Protein AF-A0A941IKS6-F1 (afdb_monomer)

Sequence (125 aa):
MSRHSLAEVWERFGPRLPEMAFEPGLVAAVDQHAAAVRDTLGGPDAYHVTLADYALGFLDALREADWREHAGYDFATLRLTAVSWLIREHRLPLGPAPTGSTGSTGPTGQAGQGGPGPLGPAPAF

Organism: NCBI:txid2828514

Nearest PDB structures (foldseek):
  8t3m-assembly1_C  TM=2.722E-01  e=6.693E+00  Rattus norvegicus

Secondary structure (DSSP, 8-state):
-HHHHHHHHHHHHGGGGGGGGT-HHHHHHHHHHHHHHHHHHT-GGGHHHHHHHHHHHHHHHHHHTT----SS--HHHHHHHHHHHHHHHTT--SS-------------------------PPPP-

Mean predicted aligned error: 12.93 Å

InterPro domains:
  IPR045647 Protein of unknown function DUF6401 [PF19939] (24-91)

Solvent-accessible surface area (backbone atoms only — not comparable to full-atom values): 7857 Å² total; per-residue (Å²): 122,42,61,58,37,49,36,54,40,32,72,73,29,39,80,54,58,70,54,43,80,79,32,68,69,53,41,54,52,26,50,53,38,37,48,56,48,50,66,72,58,74,50,78,94,53,42,71,62,49,50,15,48,48,46,39,56,52,52,49,53,37,56,76,65,70,62,72,94,61,101,59,85,47,75,64,53,35,43,42,34,14,50,25,49,50,38,60,75,69,64,54,79,66,62,82,76,83,79,78,76,86,74,88,74,80,91,78,85,90,88,84,90,88,79,94,79,84,89,82,85,87,86,88,133

pLDDT: mean 80.51, std 16.8, range [45.59, 97.44]

Radius of gyration: 25.6 Å; Cα contacts (8 Å, |Δi|>4): 74; chains: 1; bounding box: 72×61×36 Å

Structure (mmCIF, N/CA/C/O backbone):
data_AF-A0A941IKS6-F1
#
_entry.id   AF-A0A941IKS6-F1
#
loop_
_atom_site.group_PDB
_atom_site.id
_atom_site.type_symbol
_atom_site.label_atom_id
_atom_site.label_alt_id
_atom_site.label_comp_id
_atom_site.label_asym_id
_atom_site.label_entity_id
_atom_site.label_seq_id
_atom_site.pdbx_PDB_ins_code
_atom_site.Cartn_x
_atom_site.Cartn_y
_atom_site.Cartn_z
_atom_site.occupancy
_atom_site.B_iso_or_equiv
_atom_site.auth_seq_id
_atom_site.auth_comp_id
_atom_site.auth_asym_id
_atom_site.auth_atom_id
_atom_site.pdbx_PDB_model_num
ATOM 1 N N . MET A 1 1 ? -4.522 16.598 5.359 1.00 57.78 1 MET A N 1
ATOM 2 C CA . MET A 1 1 ? -3.197 16.125 4.896 1.00 57.78 1 MET A CA 1
ATOM 3 C C . MET A 1 1 ? -3.269 14.787 4.151 1.00 57.78 1 MET A C 1
ATOM 5 O O . MET A 1 1 ? -2.381 14.519 3.360 1.00 57.78 1 MET A O 1
ATOM 9 N N . SER A 1 2 ? -4.356 14.018 4.265 1.00 62.03 2 SER A N 1
ATOM 10 C CA . SER A 1 2 ? -4.502 12.667 3.694 1.00 62.03 2 SER A CA 1
ATOM 11 C C . SER A 1 2 ? -4.466 12.561 2.154 1.00 62.03 2 SER A C 1
ATOM 13 O O . SER A 1 2 ? -4.185 11.509 1.611 1.00 62.03 2 SER A O 1
ATOM 15 N N . ARG A 1 3 ? -4.706 13.630 1.386 1.00 64.88 3 ARG A N 1
ATOM 16 C CA . ARG A 1 3 ? -4.741 13.533 -0.093 1.00 64.88 3 ARG A CA 1
ATOM 17 C C . ARG A 1 3 ? -3.362 13.460 -0.760 1.00 64.88 3 ARG A C 1
ATOM 19 O O . ARG A 1 3 ? -3.258 12.945 -1.865 1.00 64.88 3 ARG A O 1
ATOM 26 N N . HIS A 1 4 ? -2.319 13.958 -0.094 1.00 76.81 4 HIS A N 1
ATOM 27 C CA . 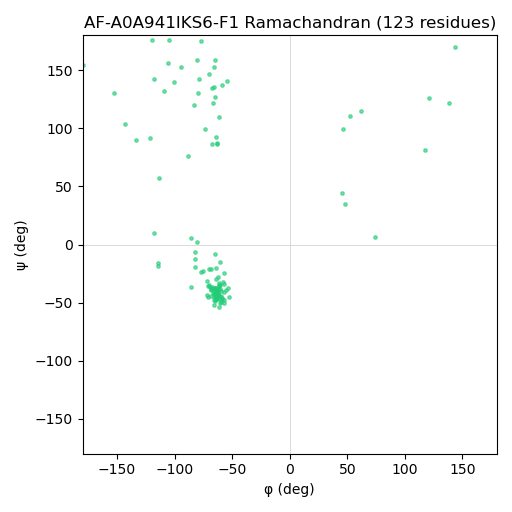HIS A 1 4 ? -0.955 13.941 -0.630 1.00 76.81 4 HIS A CA 1
ATOM 28 C C . HIS A 1 4 ? -0.359 12.525 -0.622 1.00 76.81 4 HIS A C 1
ATOM 30 O O . HIS A 1 4 ? 0.402 12.180 -1.520 1.00 76.81 4 HIS A O 1
ATOM 36 N N . SER A 1 5 ? -0.746 11.685 0.345 1.00 82.06 5 SER A N 1
ATOM 37 C CA . SER A 1 5 ? -0.259 10.304 0.433 1.00 82.06 5 SER A CA 1
ATOM 38 C C . SER A 1 5 ? -0.757 9.452 -0.736 1.00 82.06 5 SER A C 1
ATOM 40 O O . SER A 1 5 ? 0.028 8.717 -1.321 1.00 82.06 5 SER A O 1
ATOM 42 N N . LEU A 1 6 ? -2.024 9.577 -1.150 1.00 86.81 6 LEU A N 1
ATOM 43 C CA . LEU A 1 6 ? -2.536 8.822 -2.304 1.00 86.81 6 LEU A CA 1
ATOM 44 C C . LEU A 1 6 ? -1.855 9.222 -3.620 1.00 86.81 6 LEU A C 1
ATOM 46 O O . LEU A 1 6 ? -1.574 8.349 -4.438 1.00 86.81 6 LEU A O 1
ATOM 50 N N . ALA A 1 7 ? -1.572 10.514 -3.815 1.00 89.06 7 ALA A N 1
ATOM 51 C CA . ALA A 1 7 ? -0.828 10.992 -4.979 1.00 89.06 7 ALA A CA 1
ATOM 52 C C . ALA A 1 7 ? 0.605 10.434 -4.994 1.00 89.06 7 ALA A C 1
ATOM 54 O O . ALA A 1 7 ? 1.020 9.867 -6.000 1.00 89.06 7 ALA A O 1
ATOM 55 N N . GLU A 1 8 ? 1.310 10.487 -3.859 1.00 90.50 8 GLU A N 1
ATOM 56 C CA . GLU A 1 8 ? 2.654 9.911 -3.721 1.00 90.50 8 GLU A CA 1
ATOM 57 C C . GLU A 1 8 ? 2.668 8.403 -4.024 1.00 90.50 8 GLU A C 1
ATOM 59 O O . GLU A 1 8 ? 3.505 7.922 -4.794 1.00 90.50 8 GLU A O 1
ATOM 64 N N . VAL A 1 9 ? 1.720 7.647 -3.457 1.00 92.44 9 VAL A N 1
ATOM 65 C CA . VAL A 1 9 ? 1.599 6.204 -3.715 1.00 92.44 9 VAL A CA 1
ATOM 66 C C . VAL A 1 9 ? 1.298 5.937 -5.187 1.00 92.44 9 VAL A C 1
ATOM 68 O O . VAL A 1 9 ? 1.894 5.044 -5.789 1.00 92.44 9 VAL A O 1
ATOM 71 N N . TRP A 1 10 ? 0.390 6.700 -5.796 1.00 93.75 10 TRP A N 1
ATOM 72 C CA . TRP A 1 10 ? 0.052 6.540 -7.206 1.00 93.75 10 TRP A CA 1
ATOM 73 C C . TRP A 1 10 ? 1.240 6.820 -8.130 1.00 93.75 10 TRP A C 1
ATOM 75 O O . TRP A 1 10 ? 1.517 6.015 -9.015 1.00 93.75 10 TRP A O 1
ATOM 85 N N . GLU A 1 11 ? 1.962 7.918 -7.920 1.00 93.62 11 GLU A N 1
ATOM 86 C CA . GLU A 1 11 ? 3.106 8.295 -8.754 1.00 93.62 11 GLU A CA 1
ATOM 87 C C . GLU A 1 11 ? 4.230 7.255 -8.697 1.00 93.62 11 GLU A C 1
ATOM 89 O O . GLU A 1 11 ? 4.838 6.945 -9.721 1.00 93.62 11 GLU A O 1
ATOM 94 N N . ARG A 1 12 ? 4.477 6.676 -7.516 1.00 92.81 12 ARG A N 1
ATOM 95 C CA . ARG A 1 12 ? 5.575 5.723 -7.309 1.00 92.81 12 ARG A CA 1
ATOM 96 C C . ARG A 1 12 ? 5.216 4.277 -7.666 1.00 92.81 12 ARG A C 1
ATOM 98 O O . ARG A 1 12 ? 6.059 3.555 -8.191 1.00 92.81 12 ARG A O 1
ATOM 105 N N . PHE A 1 13 ? 3.983 3.837 -7.408 1.00 93.88 13 PHE A N 1
ATOM 106 C CA . PHE A 1 13 ? 3.588 2.426 -7.560 1.00 93.88 13 PHE A CA 1
ATOM 107 C C . PHE A 1 13 ? 2.552 2.180 -8.665 1.00 93.88 13 PHE A C 1
ATOM 109 O O . PHE A 1 13 ? 2.464 1.065 -9.177 1.00 93.88 13 PHE A O 1
ATOM 116 N N . GLY A 1 14 ? 1.834 3.209 -9.123 1.00 92.00 14 GLY A N 1
ATOM 117 C CA . GLY A 1 14 ? 0.925 3.128 -10.272 1.00 92.00 14 GLY A CA 1
ATOM 118 C C . GLY A 1 14 ? 1.579 2.619 -11.568 1.00 92.00 14 GLY A C 1
ATOM 119 O O . GLY A 1 14 ? 0.958 1.796 -12.249 1.00 92.00 14 GLY A O 1
ATOM 120 N N . PRO A 1 15 ? 2.830 3.004 -11.904 1.00 94.00 15 PRO A N 1
ATOM 121 C CA . PRO A 1 15 ? 3.526 2.504 -13.093 1.00 94.00 15 PRO A CA 1
ATOM 122 C C . PRO A 1 15 ? 3.764 0.987 -13.139 1.00 94.00 15 PRO A C 1
ATOM 124 O O . PRO A 1 15 ? 4.045 0.477 -14.217 1.00 94.00 15 PRO A O 1
ATOM 127 N N . ARG A 1 16 ? 3.623 0.265 -12.016 1.00 91.06 16 ARG A N 1
ATOM 128 C CA . ARG A 1 16 ? 3.749 -1.205 -11.947 1.00 91.06 16 ARG A CA 1
ATOM 129 C C . ARG A 1 16 ? 2.472 -1.943 -12.353 1.00 91.06 16 ARG A C 1
ATOM 131 O O . ARG A 1 16 ? 2.511 -3.115 -12.711 1.00 91.06 16 ARG A O 1
ATOM 138 N N . LEU A 1 17 ? 1.315 -1.272 -12.334 1.00 92.56 17 LEU A N 1
ATOM 139 C CA . LEU A 1 17 ? 0.023 -1.899 -12.646 1.00 92.56 17 LEU A CA 1
ATOM 140 C C . LEU A 1 17 ? -0.057 -2.557 -14.042 1.00 92.56 17 LEU A C 1
ATOM 142 O O . LEU A 1 17 ? -0.754 -3.565 -14.155 1.00 92.56 17 LEU A O 1
ATOM 146 N N . PRO A 1 18 ? 0.602 -2.055 -15.109 1.00 94.62 18 PRO A N 1
ATOM 147 C CA . PRO A 1 18 ? 0.632 -2.741 -16.401 1.00 94.62 18 PRO A CA 1
ATOM 148 C C . PRO A 1 18 ? 1.293 -4.128 -16.367 1.00 94.62 18 PRO A C 1
ATOM 150 O O . PRO A 1 18 ? 0.909 -4.985 -17.158 1.00 94.62 18 PRO A O 1
ATOM 153 N N . GLU A 1 19 ? 2.233 -4.387 -15.451 1.00 91.75 19 GLU A N 1
ATOM 154 C CA . GLU A 1 19 ? 2.920 -5.687 -15.330 1.00 91.75 19 GLU A CA 1
ATOM 155 C C . GLU A 1 19 ? 1.946 -6.814 -14.953 1.00 91.75 19 GLU A C 1
ATOM 157 O O . GLU A 1 19 ? 2.089 -7.953 -15.398 1.00 91.75 19 GLU A O 1
ATOM 162 N N . MET A 1 20 ? 0.875 -6.477 -14.224 1.00 92.12 20 MET A N 1
ATOM 163 C CA . MET A 1 20 ? -0.201 -7.405 -13.862 1.00 92.12 20 MET A CA 1
ATOM 164 C C . MET A 1 20 ? -0.874 -8.054 -15.082 1.00 92.12 20 MET A C 1
ATOM 166 O O . MET A 1 20 ? -1.446 -9.131 -14.957 1.00 92.12 20 MET A O 1
ATOM 170 N N . ALA A 1 21 ? -0.825 -7.425 -16.262 1.00 90.19 21 ALA A N 1
ATOM 171 C CA . ALA A 1 21 ? -1.401 -7.998 -17.479 1.00 90.19 21 ALA A CA 1
ATOM 172 C C . ALA A 1 21 ? -0.643 -9.243 -17.974 1.00 90.19 21 ALA A C 1
ATOM 174 O O . ALA A 1 21 ? -1.204 -10.036 -18.729 1.00 90.19 21 ALA A O 1
ATOM 175 N N . PHE A 1 22 ? 0.614 -9.410 -17.556 1.00 90.94 22 PHE A N 1
ATOM 176 C CA . PHE A 1 22 ? 1.507 -10.468 -18.028 1.00 90.94 22 PHE A CA 1
ATOM 177 C C . PHE A 1 22 ? 1.884 -11.468 -16.928 1.00 90.94 22 PHE A C 1
ATOM 179 O O . PHE A 1 22 ? 2.313 -12.573 -17.242 1.00 90.94 22 PHE A O 1
ATOM 186 N N . GLU A 1 23 ? 1.655 -11.120 -15.659 1.00 93.75 23 GLU A N 1
ATOM 187 C CA . GLU A 1 23 ? 2.067 -11.908 -14.496 1.00 93.75 23 GLU A CA 1
ATOM 188 C C . GLU A 1 23 ? 0.861 -12.309 -13.619 1.00 93.75 23 GLU A C 1
ATOM 190 O O . GLU A 1 23 ? 0.495 -11.588 -12.685 1.00 93.75 23 GLU A O 1
ATOM 195 N N . PRO A 1 24 ? 0.233 -13.482 -13.848 1.00 90.94 24 PRO A N 1
ATOM 196 C CA . PRO A 1 24 ? -0.910 -13.945 -13.052 1.00 90.94 24 PRO A CA 1
ATOM 197 C C . PRO A 1 24 ? -0.610 -14.070 -11.551 1.00 90.94 24 PRO A C 1
ATOM 199 O O . PRO A 1 24 ? -1.482 -13.829 -10.717 1.00 90.94 24 PRO A O 1
ATOM 202 N N . GLY A 1 25 ? 0.634 -14.414 -11.196 1.00 94.06 25 GLY A N 1
ATOM 203 C CA . GLY A 1 25 ? 1.073 -14.465 -9.800 1.00 94.06 25 GLY A CA 1
ATOM 204 C C . GLY A 1 25 ? 1.046 -13.092 -9.126 1.00 94.06 25 GLY A C 1
ATOM 205 O O . GLY A 1 25 ? 0.634 -12.980 -7.972 1.00 94.06 25 GLY A O 1
ATOM 206 N N . LEU A 1 26 ? 1.399 -12.035 -9.864 1.00 93.69 26 LEU A N 1
ATOM 207 C CA . LEU A 1 26 ? 1.316 -10.661 -9.376 1.00 93.69 26 LEU A CA 1
ATOM 208 C C . LEU A 1 26 ? -0.142 -10.226 -9.190 1.00 93.69 26 LEU A C 1
ATOM 210 O O . LEU A 1 26 ? -0.458 -9.591 -8.188 1.00 93.69 26 LEU A O 1
ATOM 214 N N . VAL A 1 27 ? -1.041 -10.613 -10.104 1.00 96.00 27 VAL A N 1
ATOM 215 C CA . VAL A 1 27 ? -2.486 -10.346 -9.968 1.00 96.00 27 VAL A CA 1
ATOM 216 C C . VAL A 1 27 ? -3.024 -10.927 -8.664 1.00 96.00 27 VAL A C 1
ATOM 218 O O . VAL A 1 27 ? -3.659 -10.209 -7.895 1.00 96.00 27 VAL A O 1
ATOM 221 N N . ALA A 1 28 ? -2.734 -12.203 -8.394 1.00 96.75 28 ALA A N 1
ATOM 222 C CA . ALA A 1 28 ? -3.195 -12.875 -7.183 1.00 96.75 28 ALA A CA 1
ATOM 223 C C . ALA A 1 28 ? -2.640 -12.215 -5.908 1.00 96.75 28 ALA A C 1
ATOM 225 O O . ALA A 1 28 ? -3.382 -11.990 -4.952 1.00 96.75 28 ALA A O 1
ATOM 226 N N . ALA A 1 29 ? -1.354 -11.852 -5.905 1.00 97.06 29 ALA A N 1
ATOM 227 C CA . ALA A 1 29 ? -0.730 -11.182 -4.767 1.00 97.06 29 ALA A CA 1
ATOM 228 C C . ALA A 1 29 ? -1.333 -9.788 -4.512 1.00 97.06 29 ALA A C 1
ATOM 230 O O . ALA A 1 29 ? -1.638 -9.436 -3.371 1.00 97.06 29 ALA A O 1
ATOM 231 N N . VAL A 1 30 ? -1.552 -9.000 -5.569 1.00 96.50 30 VAL A N 1
ATOM 232 C CA . VAL A 1 30 ? -2.171 -7.672 -5.466 1.00 96.50 30 VAL A CA 1
ATOM 233 C C . VAL A 1 30 ? -3.618 -7.773 -4.980 1.00 96.50 30 VAL A C 1
ATOM 235 O O . VAL A 1 30 ? -3.999 -7.010 -4.093 1.00 96.50 30 VAL A O 1
ATOM 238 N N . ASP A 1 31 ? -4.406 -8.725 -5.488 1.00 95.31 31 ASP A N 1
ATOM 239 C CA . ASP A 1 31 ? -5.791 -8.936 -5.044 1.00 95.31 31 ASP A CA 1
ATOM 240 C C . ASP A 1 31 ? -5.863 -9.326 -3.560 1.00 95.31 31 ASP A C 1
ATOM 242 O O . ASP A 1 31 ? -6.636 -8.736 -2.800 1.00 95.31 31 ASP A O 1
ATOM 246 N N . GLN A 1 32 ? -4.982 -10.225 -3.107 1.00 97.19 32 GLN A N 1
ATOM 247 C CA . GLN A 1 32 ? -4.891 -10.599 -1.695 1.00 97.19 32 GLN A CA 1
ATOM 248 C C . GLN A 1 32 ? -4.573 -9.388 -0.804 1.00 97.19 32 GLN A C 1
ATOM 250 O O . GLN A 1 32 ? -5.196 -9.191 0.243 1.00 97.19 32 GLN A O 1
ATOM 255 N N . HIS A 1 33 ? -3.620 -8.547 -1.210 1.00 97.44 33 HIS A N 1
ATOM 256 C CA . HIS A 1 33 ? -3.297 -7.329 -0.470 1.00 97.44 33 HIS A CA 1
ATOM 257 C C . HIS A 1 33 ? -4.453 -6.319 -0.501 1.00 97.44 33 HIS A C 1
ATOM 259 O O . HIS A 1 33 ? -4.741 -5.699 0.523 1.00 97.44 33 HIS A O 1
ATOM 265 N N . ALA A 1 34 ? -5.156 -6.181 -1.628 1.00 94.38 34 ALA A N 1
ATOM 266 C CA . ALA A 1 34 ? -6.324 -5.311 -1.747 1.00 94.38 34 ALA A CA 1
ATOM 267 C C . ALA A 1 34 ? -7.492 -5.791 -0.869 1.00 94.38 34 ALA A C 1
ATOM 269 O O . ALA A 1 34 ? -8.196 -4.971 -0.279 1.00 94.38 34 ALA A O 1
ATOM 270 N N . ALA A 1 35 ? -7.705 -7.105 -0.747 1.00 93.06 35 ALA A N 1
ATOM 271 C CA . ALA A 1 35 ? -8.658 -7.686 0.200 1.00 93.06 35 ALA A CA 1
ATOM 272 C C . ALA A 1 35 ? -8.287 -7.332 1.648 1.00 93.06 35 ALA A C 1
ATOM 274 O O . ALA A 1 35 ? -9.094 -6.734 2.352 1.00 93.06 35 ALA A O 1
ATOM 275 N N . ALA A 1 36 ? -7.032 -7.553 2.050 1.00 94.56 36 ALA A N 1
ATOM 276 C CA . ALA A 1 36 ? -6.576 -7.227 3.402 1.00 94.56 36 ALA A CA 1
ATOM 277 C C . ALA A 1 36 ? -6.698 -5.727 3.744 1.00 94.56 36 ALA A C 1
ATOM 279 O O . ALA A 1 36 ? -6.976 -5.365 4.889 1.00 94.56 36 ALA A O 1
ATOM 280 N N . VAL A 1 37 ? -6.486 -4.835 2.766 1.00 94.00 37 VAL A N 1
ATOM 281 C CA . VAL A 1 37 ? -6.744 -3.396 2.943 1.00 94.00 37 VAL A CA 1
ATOM 282 C C . VAL A 1 37 ? -8.237 -3.153 3.145 1.00 94.00 37 VAL A C 1
ATOM 284 O O . VAL A 1 37 ? -8.603 -2.544 4.142 1.00 94.00 37 VAL A O 1
ATOM 287 N N . ARG A 1 38 ? -9.107 -3.667 2.264 1.00 90.56 38 ARG A N 1
ATOM 288 C CA . ARG A 1 38 ? -10.572 -3.531 2.396 1.00 90.56 38 ARG A CA 1
ATOM 289 C C . ARG A 1 38 ? -11.081 -3.984 3.765 1.00 90.56 38 ARG A C 1
ATOM 291 O O . ARG A 1 38 ? -11.844 -3.243 4.381 1.00 90.56 38 ARG A O 1
ATOM 298 N N . ASP A 1 39 ? -10.602 -5.124 4.250 1.00 90.62 39 ASP A N 1
ATOM 299 C CA . ASP A 1 39 ? -10.972 -5.672 5.559 1.00 90.62 39 ASP A CA 1
ATOM 300 C C . ASP A 1 39 ? -10.577 -4.736 6.709 1.00 90.62 39 ASP A C 1
ATOM 302 O O . ASP A 1 39 ? -11.315 -4.593 7.680 1.00 90.62 39 ASP A O 1
ATOM 306 N N . THR A 1 40 ? -9.444 -4.039 6.575 1.00 90.62 40 THR A N 1
ATOM 307 C CA . THR A 1 40 ? -8.989 -3.046 7.562 1.00 90.62 40 THR A CA 1
ATOM 308 C C . THR A 1 40 ? -9.863 -1.787 7.553 1.00 90.62 40 THR A C 1
ATOM 310 O O . THR A 1 40 ? -10.083 -1.184 8.599 1.00 90.62 40 THR A O 1
ATOM 313 N N . LEU A 1 41 ? -10.360 -1.369 6.382 1.00 88.38 41 LEU A N 1
ATOM 314 C CA . LEU A 1 41 ? -11.101 -0.109 6.228 1.00 88.38 41 LEU A CA 1
ATOM 315 C C . LEU A 1 41 ? -12.587 -0.205 6.609 1.00 88.38 41 LEU A C 1
ATOM 317 O O . LEU A 1 41 ? -13.237 0.828 6.749 1.00 88.38 41 LEU A O 1
ATOM 321 N N . GLY A 1 42 ? -13.134 -1.411 6.783 1.00 75.44 42 GLY A N 1
ATOM 322 C CA . GLY A 1 42 ? -14.459 -1.616 7.381 1.00 75.44 42 GLY A CA 1
ATOM 323 C C . GLY A 1 42 ? -15.678 -1.265 6.511 1.00 75.44 42 GLY A C 1
ATOM 324 O O . GLY A 1 42 ? -16.796 -1.345 7.013 1.00 75.44 42 GLY A O 1
ATOM 325 N N . GLY A 1 43 ? -15.511 -0.912 5.228 1.00 69.50 43 GLY A N 1
ATOM 326 C CA . GLY A 1 43 ? -16.624 -0.769 4.272 1.00 69.50 43 GLY A CA 1
ATOM 327 C C . GLY A 1 43 ? -16.488 0.369 3.241 1.00 69.50 43 GLY A C 1
ATOM 328 O O . GLY A 1 43 ? -15.586 1.202 3.341 1.00 69.50 43 GLY A O 1
ATOM 329 N N . PRO A 1 44 ? -17.370 0.411 2.221 1.00 67.88 44 PRO A N 1
ATOM 330 C CA . PRO A 1 44 ? -17.248 1.303 1.060 1.00 67.88 44 PRO A CA 1
ATOM 331 C C . PRO A 1 44 ? -17.612 2.777 1.325 1.00 67.88 44 PRO A C 1
ATOM 333 O O . PRO A 1 44 ? -17.128 3.651 0.608 1.00 67.88 44 PRO A O 1
ATOM 336 N N . ASP A 1 45 ? -18.410 3.085 2.350 1.00 68.38 45 ASP A N 1
ATOM 337 C CA . ASP A 1 45 ? -18.992 4.429 2.533 1.00 68.38 45 ASP A CA 1
ATOM 338 C C . ASP A 1 45 ? -17.969 5.515 2.922 1.00 68.38 45 ASP A C 1
ATOM 340 O O . ASP A 1 45 ? -18.195 6.702 2.688 1.00 68.38 45 ASP A O 1
ATOM 344 N N . ALA A 1 46 ? -16.813 5.125 3.469 1.00 68.31 46 ALA A N 1
ATOM 345 C CA . ALA A 1 46 ? -15.737 6.040 3.866 1.00 68.31 46 ALA A CA 1
ATOM 346 C C . ALA A 1 46 ? -14.423 5.813 3.098 1.00 68.31 46 ALA A C 1
ATOM 348 O O . ALA A 1 46 ? -13.399 6.410 3.439 1.00 68.31 46 ALA A O 1
ATOM 349 N N . TYR A 1 47 ? -14.455 4.984 2.046 1.00 79.00 47 TYR A N 1
ATOM 350 C CA . TYR A 1 47 ? -13.271 4.374 1.434 1.00 79.00 47 TYR A CA 1
ATOM 351 C C . TYR A 1 47 ? -12.187 5.378 1.025 1.00 79.00 47 TYR A C 1
ATOM 353 O O . TYR A 1 47 ? -11.004 5.124 1.202 1.00 79.00 47 TYR A O 1
ATOM 361 N 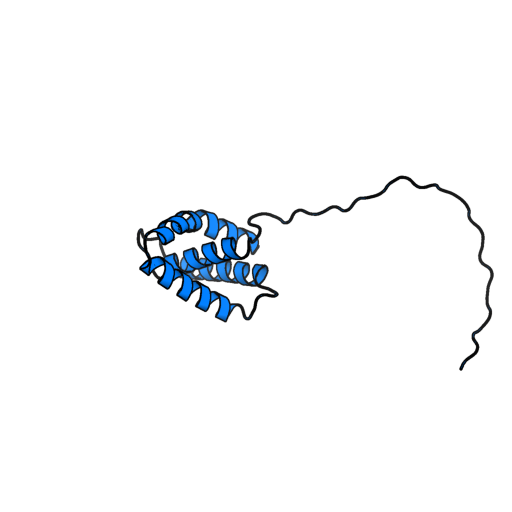N . HIS A 1 48 ? -12.571 6.553 0.520 1.00 72.75 48 HIS A N 1
ATOM 362 C CA . HIS A 1 48 ? -11.606 7.580 0.123 1.00 72.75 48 HIS A CA 1
ATOM 363 C C . HIS A 1 48 ? -10.799 8.130 1.309 1.00 72.75 48 HIS A C 1
ATOM 365 O O . HIS A 1 48 ? -9.583 8.273 1.218 1.00 72.75 48 HIS A O 1
ATOM 371 N N . VAL A 1 49 ? -11.472 8.509 2.402 1.00 76.31 49 VAL A N 1
ATOM 372 C CA . VAL A 1 49 ? -10.809 9.113 3.571 1.00 76.31 49 VAL A CA 1
ATOM 373 C C . VAL A 1 49 ? -10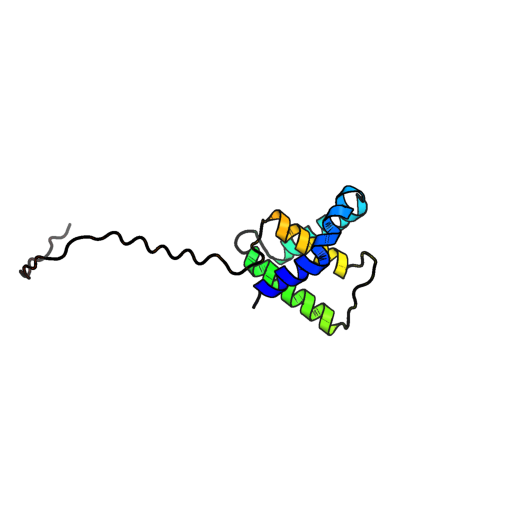.015 8.044 4.312 1.00 76.31 49 VAL A C 1
ATOM 375 O O . VAL A 1 49 ? -8.849 8.256 4.628 1.00 76.31 49 VAL A O 1
ATOM 378 N N . THR A 1 50 ? -10.603 6.862 4.488 1.00 87.88 50 THR A N 1
ATOM 379 C CA . THR A 1 50 ? -9.958 5.764 5.209 1.00 87.88 50 THR A CA 1
ATOM 380 C C . THR A 1 50 ? -8.773 5.182 4.442 1.00 87.88 50 THR A C 1
ATOM 382 O O . THR A 1 50 ? -7.754 4.892 5.061 1.00 87.88 50 THR A O 1
ATOM 385 N N . LEU A 1 51 ? -8.825 5.089 3.106 1.00 90.81 51 LEU A N 1
ATOM 386 C CA . LEU A 1 51 ? -7.676 4.654 2.302 1.00 90.81 51 LEU A CA 1
ATOM 387 C C . LEU A 1 51 ? -6.533 5.677 2.329 1.00 90.81 51 LEU A C 1
ATOM 389 O O . LEU A 1 51 ? -5.366 5.298 2.355 1.00 90.81 51 LEU A O 1
ATOM 393 N N . ALA A 1 52 ? -6.861 6.968 2.335 1.00 89.75 52 ALA A N 1
ATOM 394 C CA . ALA A 1 52 ? -5.887 8.049 2.413 1.00 89.75 52 ALA A CA 1
ATOM 395 C C . ALA A 1 52 ? -5.133 8.060 3.755 1.00 89.75 52 ALA A C 1
ATOM 397 O O . ALA A 1 52 ? -3.902 8.168 3.776 1.00 89.75 52 ALA A O 1
ATOM 398 N N . ASP A 1 53 ? -5.866 7.900 4.860 1.00 90.12 53 ASP A N 1
ATOM 399 C CA . ASP A 1 53 ? -5.295 7.798 6.206 1.00 90.12 53 ASP A CA 1
ATOM 400 C C . ASP A 1 53 ? -4.513 6.488 6.383 1.00 90.12 53 ASP A C 1
ATOM 402 O O . ASP A 1 53 ? -3.420 6.490 6.949 1.00 90.12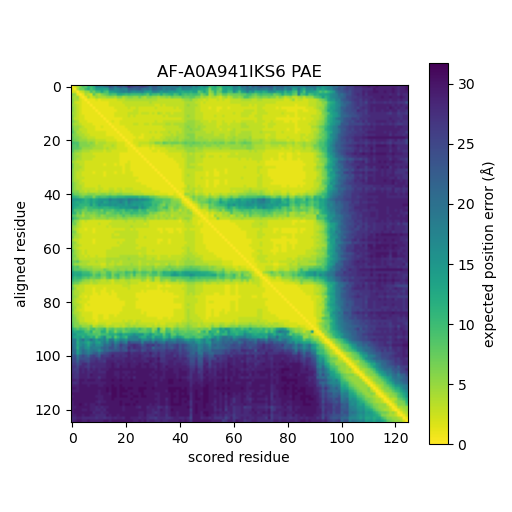 53 ASP A O 1
ATOM 406 N N . TYR A 1 54 ? -5.008 5.386 5.811 1.00 93.12 54 TYR A N 1
ATOM 407 C CA . TYR A 1 54 ? -4.284 4.117 5.752 1.00 93.12 54 TYR A CA 1
ATOM 408 C C . TYR A 1 54 ? -2.950 4.249 5.012 1.00 93.12 54 TYR A C 1
ATOM 410 O O . TYR A 1 54 ? -1.918 3.822 5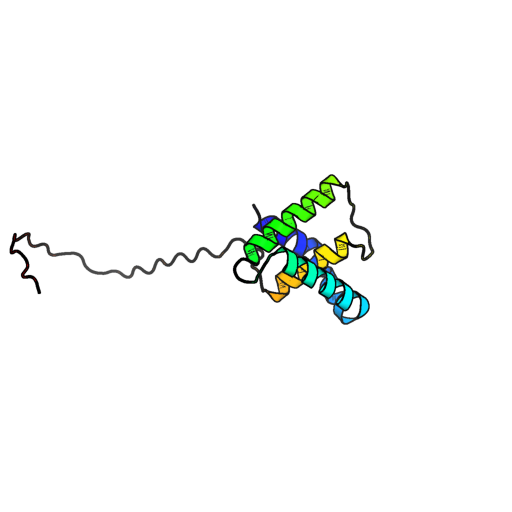.526 1.00 93.12 54 TYR A O 1
ATOM 418 N N . ALA A 1 55 ? -2.951 4.854 3.821 1.00 94.06 55 ALA A N 1
A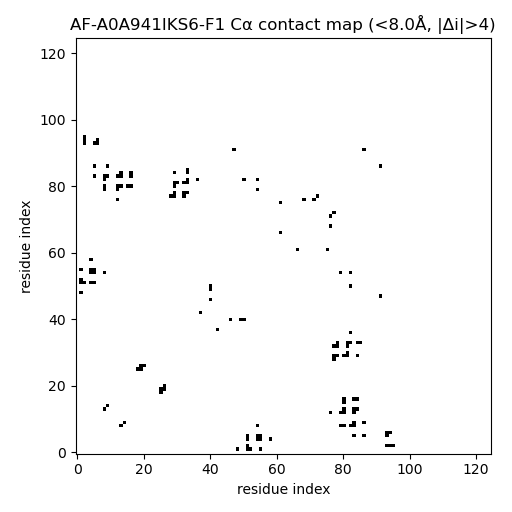TOM 419 C CA . ALA A 1 55 ? -1.742 5.038 3.025 1.00 94.06 55 ALA A CA 1
ATOM 420 C C . ALA A 1 55 ? -0.714 5.911 3.755 1.00 94.06 55 ALA A C 1
ATOM 422 O O . ALA A 1 55 ? 0.470 5.589 3.743 1.00 94.06 55 ALA A O 1
ATOM 423 N N . LEU A 1 56 ? -1.166 6.979 4.424 1.00 93.56 56 LEU A N 1
ATOM 424 C CA . LEU A 1 56 ? -0.298 7.827 5.238 1.00 93.56 56 LEU A CA 1
ATOM 425 C C . LEU A 1 56 ? 0.340 7.029 6.383 1.00 93.56 56 LEU A C 1
ATOM 427 O O . LEU A 1 56 ? 1.563 6.976 6.470 1.00 93.56 56 LEU A O 1
ATOM 431 N N . GLY A 1 57 ? -0.470 6.347 7.199 1.00 94.00 57 GLY A N 1
ATOM 432 C CA . GLY A 1 57 ? 0.039 5.563 8.327 1.00 94.00 57 GLY A CA 1
ATOM 433 C C . GLY A 1 57 ? 0.965 4.423 7.895 1.00 94.00 57 GLY A C 1
ATOM 434 O O . GLY A 1 57 ? 1.958 4.142 8.561 1.00 94.00 57 GLY A O 1
ATOM 435 N N . PHE A 1 58 ? 0.690 3.792 6.751 1.00 95.56 58 PHE A N 1
ATOM 436 C CA . PHE A 1 58 ? 1.557 2.749 6.209 1.00 95.56 58 PHE A CA 1
ATOM 437 C C . PHE A 1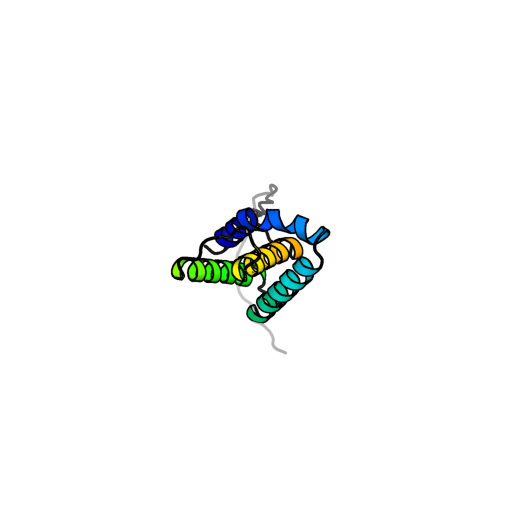 58 ? 2.904 3.309 5.729 1.00 95.56 58 PHE A C 1
ATOM 439 O O . PHE A 1 58 ? 3.943 2.733 6.040 1.00 95.56 58 PHE A O 1
ATOM 446 N N . LEU A 1 59 ? 2.913 4.443 5.018 1.00 94.50 59 LEU A N 1
ATOM 447 C CA . LEU A 1 59 ? 4.152 5.113 4.604 1.00 94.50 59 LEU A CA 1
ATOM 448 C C . LEU A 1 59 ? 4.976 5.597 5.803 1.00 94.50 59 LEU A C 1
ATOM 450 O O . LEU A 1 59 ? 6.202 5.489 5.782 1.00 94.50 59 LEU A O 1
ATOM 454 N N . ASP A 1 60 ? 4.317 6.099 6.847 1.00 94.38 60 ASP A N 1
ATOM 455 C CA . ASP A 1 60 ? 4.980 6.506 8.085 1.00 94.38 60 ASP A CA 1
ATOM 456 C C . ASP A 1 60 ? 5.634 5.304 8.776 1.00 94.38 60 ASP A C 1
ATOM 458 O O . ASP A 1 60 ? 6.823 5.363 9.082 1.00 94.38 60 ASP A O 1
ATOM 462 N N . ALA A 1 61 ? 4.928 4.176 8.895 1.00 95.31 61 ALA A N 1
ATOM 463 C CA . ALA A 1 61 ? 5.487 2.942 9.448 1.00 95.31 61 ALA A CA 1
ATOM 464 C C . ALA A 1 61 ? 6.682 2.409 8.634 1.00 95.31 61 ALA A C 1
ATOM 466 O O . ALA A 1 61 ? 7.667 1.939 9.205 1.00 95.31 61 ALA A O 1
ATOM 467 N N . LEU A 1 62 ? 6.637 2.501 7.299 1.00 95.12 62 LEU A N 1
ATOM 468 C CA . LEU A 1 62 ? 7.776 2.136 6.449 1.00 95.12 62 LEU A CA 1
ATOM 469 C C . LEU A 1 62 ? 8.977 3.060 6.677 1.00 95.12 62 LEU A C 1
ATOM 471 O O . LEU A 1 62 ? 10.110 2.585 6.732 1.00 95.12 62 LEU A O 1
ATOM 475 N N . ARG A 1 63 ? 8.740 4.366 6.840 1.00 94.31 63 ARG A N 1
ATOM 476 C CA . ARG A 1 63 ? 9.798 5.340 7.134 1.00 94.31 63 ARG A CA 1
ATOM 477 C C . ARG A 1 63 ? 10.425 5.091 8.503 1.00 94.31 63 ARG A C 1
ATOM 479 O O . ARG A 1 63 ? 11.644 5.136 8.624 1.00 94.31 63 ARG A O 1
ATOM 486 N N . GLU A 1 64 ? 9.609 4.807 9.512 1.00 96.38 64 GLU A N 1
ATOM 487 C CA . GLU A 1 64 ? 10.070 4.444 10.856 1.00 96.38 64 GLU A CA 1
ATOM 488 C C . GLU A 1 64 ? 10.906 3.158 10.853 1.00 96.38 64 GLU A C 1
ATOM 490 O O . GLU A 1 64 ? 11.862 3.041 11.618 1.00 96.38 64 GLU A O 1
ATOM 495 N N . ALA A 1 65 ? 10.596 2.221 9.957 1.00 94.69 65 ALA A N 1
ATOM 496 C CA . ALA A 1 65 ? 11.350 0.986 9.774 1.00 94.69 65 ALA A CA 1
ATOM 497 C C . ALA A 1 65 ? 12.638 1.138 8.931 1.00 94.69 65 ALA A C 1
ATOM 499 O O . ALA A 1 65 ? 13.287 0.129 8.659 1.00 94.69 65 ALA A O 1
ATOM 500 N N . ASP A 1 66 ? 12.992 2.353 8.482 1.00 94.88 66 ASP A N 1
ATOM 501 C CA . ASP A 1 66 ? 14.031 2.621 7.464 1.00 94.88 66 ASP A CA 1
ATOM 502 C C . ASP A 1 66 ? 13.883 1.721 6.221 1.00 94.88 66 ASP A C 1
ATOM 504 O O . ASP A 1 66 ? 14.862 1.284 5.606 1.00 94.88 66 ASP A O 1
ATOM 508 N N . TRP A 1 67 ? 12.637 1.400 5.850 1.00 95.06 67 TRP A N 1
ATOM 509 C CA . TRP A 1 67 ? 12.382 0.585 4.672 1.00 95.06 67 TRP A CA 1
ATOM 510 C C . TRP A 1 67 ? 12.806 1.346 3.419 1.00 95.06 67 TRP A C 1
ATOM 512 O O . TRP A 1 67 ? 12.494 2.526 3.231 1.00 95.06 67 TRP A O 1
ATOM 522 N N . ARG A 1 68 ? 13.496 0.637 2.527 1.00 89.56 68 ARG A N 1
ATOM 523 C CA . ARG A 1 68 ? 13.896 1.145 1.219 1.00 89.56 68 ARG A CA 1
ATOM 524 C C . ARG A 1 68 ? 13.244 0.318 0.139 1.00 89.56 68 ARG A C 1
ATOM 526 O O . ARG A 1 68 ? 13.139 -0.898 0.251 1.00 89.56 68 ARG A O 1
ATOM 533 N N . GLU A 1 69 ? 12.843 1.000 -0.918 1.00 85.38 69 GLU A N 1
ATOM 534 C CA . GLU A 1 69 ? 12.256 0.359 -2.079 1.00 85.38 69 GLU A CA 1
ATOM 535 C C . GLU A 1 69 ? 13.286 -0.539 -2.775 1.00 85.38 69 GLU A C 1
ATOM 537 O O . GLU A 1 69 ? 14.389 -0.105 -3.113 1.00 85.38 69 GLU A O 1
ATOM 542 N N . HIS A 1 70 ? 12.912 -1.798 -2.996 1.00 80.50 70 HIS A N 1
ATOM 543 C CA . HIS A 1 70 ? 13.707 -2.770 -3.741 1.00 80.50 70 HIS A CA 1
ATOM 544 C C . HIS A 1 70 ? 13.089 -3.000 -5.124 1.00 80.50 70 HIS A C 1
ATOM 546 O O . HIS A 1 70 ? 11.887 -2.832 -5.320 1.00 80.50 70 HIS A O 1
ATOM 552 N N . ALA A 1 71 ? 13.900 -3.441 -6.089 1.00 74.75 71 ALA A N 1
ATOM 553 C CA . ALA A 1 71 ? 13.444 -3.702 -7.459 1.00 74.75 71 ALA A CA 1
ATOM 554 C C . ALA A 1 71 ? 12.421 -4.856 -7.579 1.00 74.75 71 ALA A C 1
ATOM 556 O O . ALA A 1 71 ? 11.874 -5.071 -8.654 1.00 74.75 71 ALA A O 1
ATOM 557 N N . GLY A 1 72 ? 12.175 -5.606 -6.499 1.00 84.75 72 GLY A N 1
ATOM 558 C CA . GLY A 1 72 ? 11.259 -6.743 -6.468 1.00 84.75 72 GLY A CA 1
ATOM 559 C C . GLY A 1 72 ? 9.928 -6.467 -5.765 1.00 84.75 72 GLY A C 1
ATOM 560 O O . GLY A 1 72 ? 9.697 -5.417 -5.164 1.00 84.75 72 GLY A O 1
ATOM 561 N N . TYR A 1 73 ? 9.064 -7.478 -5.804 1.00 87.88 73 TYR A N 1
ATOM 562 C CA . TYR A 1 73 ? 7.764 -7.491 -5.140 1.00 87.88 73 TYR A CA 1
ATOM 563 C C . TYR A 1 73 ? 7.884 -8.021 -3.710 1.00 87.88 73 TYR A C 1
ATOM 565 O O . TYR A 1 73 ? 7.540 -9.166 -3.423 1.00 87.88 73 TYR A O 1
ATOM 573 N N . ASP A 1 74 ? 8.404 -7.185 -2.811 1.00 93.25 74 ASP A N 1
ATOM 574 C CA . ASP A 1 74 ? 8.296 -7.444 -1.376 1.00 93.25 74 ASP A CA 1
ATOM 575 C C . ASP A 1 74 ? 6.887 -7.099 -0.854 1.00 93.25 74 ASP A C 1
ATOM 577 O O . ASP A 1 74 ? 6.024 -6.591 -1.578 1.00 93.25 74 ASP A O 1
ATOM 581 N N . PHE A 1 75 ? 6.633 -7.390 0.422 1.00 94.69 75 PHE A N 1
ATOM 582 C CA . PHE A 1 75 ? 5.331 -7.138 1.038 1.00 94.69 75 PHE A CA 1
ATOM 583 C C . PHE A 1 75 ? 4.894 -5.666 0.940 1.00 94.69 75 PHE A C 1
ATOM 585 O O . PHE A 1 75 ? 3.715 -5.393 0.699 1.00 94.69 75 PHE A O 1
ATOM 592 N N . ALA A 1 76 ? 5.819 -4.721 1.138 1.00 95.81 76 ALA A N 1
ATOM 593 C CA . ALA A 1 76 ? 5.522 -3.293 1.132 1.00 95.81 76 ALA A CA 1
ATOM 594 C C . ALA A 1 76 ? 5.211 -2.809 -0.289 1.00 95.81 76 ALA A C 1
ATOM 596 O O . ALA A 1 76 ? 4.187 -2.157 -0.499 1.00 95.81 76 ALA A O 1
ATOM 597 N N . THR A 1 77 ? 6.013 -3.221 -1.272 1.00 95.38 77 THR A N 1
ATOM 598 C CA . THR A 1 77 ? 5.774 -2.957 -2.693 1.00 95.38 77 THR A CA 1
ATOM 599 C C . THR A 1 77 ? 4.432 -3.529 -3.141 1.00 95.38 77 THR A C 1
ATOM 601 O O . THR A 1 77 ? 3.651 -2.821 -3.779 1.00 95.38 77 THR A O 1
ATOM 604 N N . LEU A 1 78 ? 4.103 -4.772 -2.771 1.00 96.56 78 LEU A N 1
ATOM 605 C CA . LEU A 1 78 ? 2.807 -5.384 -3.089 1.00 96.56 78 LEU A CA 1
ATOM 606 C C . LEU A 1 78 ? 1.645 -4.644 -2.419 1.00 96.56 78 LEU A C 1
ATOM 608 O O . LEU A 1 78 ? 0.619 -4.403 -3.054 1.00 96.56 78 LEU A O 1
ATOM 612 N N . ARG A 1 79 ? 1.807 -4.224 -1.156 1.00 97.44 79 ARG A N 1
ATOM 613 C CA . ARG A 1 79 ? 0.778 -3.462 -0.439 1.00 97.44 79 ARG A CA 1
ATOM 614 C C . ARG A 1 79 ? 0.523 -2.101 -1.082 1.00 97.44 79 ARG A C 1
ATOM 616 O O . ARG A 1 79 ? -0.634 -1.738 -1.269 1.00 97.44 79 ARG A O 1
ATOM 623 N N . LEU A 1 80 ? 1.572 -1.373 -1.450 1.00 96.56 80 LEU A N 1
ATOM 624 C CA . LEU A 1 80 ? 1.452 -0.060 -2.084 1.00 96.56 80 LEU A CA 1
ATOM 625 C C . LEU A 1 80 ? 0.928 -0.166 -3.522 1.00 96.56 80 LEU A C 1
ATOM 627 O O . LEU A 1 80 ? 0.081 0.630 -3.918 1.00 96.56 80 LEU A O 1
ATOM 631 N N . THR A 1 81 ? 1.312 -1.212 -4.259 1.00 96.38 81 THR A N 1
ATOM 632 C CA . THR A 1 81 ? 0.738 -1.524 -5.581 1.00 96.38 81 THR A CA 1
ATOM 633 C C . THR A 1 81 ? -0.759 -1.842 -5.479 1.00 96.38 81 THR A C 1
ATOM 635 O O . THR A 1 81 ? -1.549 -1.372 -6.298 1.00 96.38 81 THR A O 1
ATOM 638 N N . ALA A 1 82 ? -1.188 -2.567 -4.439 1.00 96.56 82 ALA A N 1
ATOM 639 C CA . ALA A 1 82 ? -2.605 -2.809 -4.170 1.00 96.56 82 ALA A CA 1
ATOM 640 C C . ALA A 1 82 ? -3.376 -1.525 -3.825 1.00 96.56 82 ALA A C 1
ATOM 642 O O . ALA A 1 82 ? -4.499 -1.344 -4.292 1.00 96.56 82 ALA A O 1
ATOM 643 N N . VAL A 1 83 ? -2.771 -0.593 -3.082 1.00 95.31 83 VAL A N 1
ATOM 644 C CA . VAL A 1 83 ? -3.358 0.739 -2.853 1.00 95.31 83 VAL A CA 1
ATOM 645 C C . VAL A 1 83 ? -3.499 1.509 -4.173 1.00 95.31 83 VAL A C 1
ATOM 647 O O . VAL A 1 83 ? -4.567 2.060 -4.430 1.00 95.31 83 VAL A O 1
ATOM 650 N N . SER A 1 84 ? -2.496 1.494 -5.061 1.00 95.94 84 SER A N 1
ATOM 651 C CA . SER A 1 84 ? -2.613 2.087 -6.406 1.00 95.94 84 SER A CA 1
ATOM 652 C C . SER A 1 84 ? -3.728 1.443 -7.234 1.00 95.94 84 SER A C 1
ATOM 654 O O . SER A 1 84 ? -4.473 2.141 -7.923 1.00 95.94 84 SER A O 1
ATOM 656 N N . TRP A 1 85 ? -3.885 0.120 -7.149 1.00 95.06 85 TRP A N 1
ATOM 657 C CA . TRP A 1 85 ? -4.984 -0.584 -7.806 1.00 95.06 85 TRP A CA 1
ATOM 658 C C . TRP A 1 85 ? -6.350 -0.115 -7.279 1.00 95.06 85 TRP A C 1
ATOM 660 O O . TRP A 1 85 ? -7.225 0.203 -8.081 1.00 95.06 85 TRP A O 1
ATOM 670 N N . LEU A 1 86 ? -6.510 0.034 -5.959 1.00 92.44 86 LEU A N 1
ATOM 671 C CA . LEU A 1 86 ? -7.742 0.529 -5.328 1.00 92.44 86 LEU A CA 1
ATOM 672 C C . LEU A 1 86 ? -8.068 1.982 -5.700 1.00 92.44 86 LEU A C 1
ATOM 674 O O . LEU A 1 86 ? -9.229 2.311 -5.942 1.00 92.44 86 LEU A O 1
ATOM 678 N N . ILE A 1 87 ? -7.051 2.844 -5.797 1.00 91.69 87 ILE A N 1
ATOM 679 C CA . ILE A 1 87 ? -7.196 4.216 -6.303 1.00 91.69 87 ILE A CA 1
ATOM 680 C C . ILE A 1 87 ? -7.798 4.203 -7.716 1.00 91.69 87 ILE A C 1
ATOM 682 O O . ILE A 1 87 ? -8.746 4.944 -7.986 1.00 91.69 87 ILE A O 1
ATOM 686 N N . ARG A 1 88 ? -7.268 3.350 -8.607 1.00 91.31 88 ARG A N 1
ATOM 687 C CA . ARG A 1 88 ? -7.754 3.206 -9.988 1.00 91.31 88 ARG A CA 1
ATOM 688 C C . ARG A 1 88 ? -9.174 2.646 -10.033 1.00 91.31 88 ARG A C 1
ATOM 690 O O . ARG A 1 88 ? -10.011 3.196 -10.745 1.00 91.31 88 ARG A O 1
ATOM 697 N N . GLU A 1 89 ? -9.430 1.578 -9.283 1.00 89.44 89 GLU A N 1
ATOM 698 C CA . GLU A 1 89 ? -10.709 0.860 -9.259 1.00 89.44 89 GLU A CA 1
ATOM 699 C C . GLU A 1 89 ? -11.856 1.767 -8.800 1.00 89.44 89 GLU A C 1
ATOM 701 O O . GLU A 1 89 ? -12.882 1.887 -9.468 1.00 89.44 89 GLU A O 1
ATOM 706 N N . HIS A 1 90 ? -11.645 2.507 -7.711 1.00 85.38 90 HIS A N 1
ATOM 707 C CA . HIS A 1 90 ? -12.644 3.427 -7.172 1.00 85.38 90 HIS A CA 1
ATOM 708 C C . HIS A 1 90 ? -12.607 4.823 -7.818 1.00 85.38 90 HIS A C 1
ATOM 710 O O . HIS A 1 90 ? -13.335 5.715 -7.380 1.00 85.38 90 HIS A O 1
ATOM 716 N N . ARG A 1 91 ? -11.782 5.021 -8.862 1.00 80.94 91 ARG A N 1
ATOM 717 C CA . ARG A 1 91 ? -11.558 6.305 -9.556 1.00 80.94 91 ARG A CA 1
ATOM 718 C C . ARG A 1 91 ? -11.353 7.472 -8.584 1.00 80.94 91 ARG A C 1
ATOM 720 O O . ARG A 1 91 ? -11.943 8.542 -8.746 1.00 80.94 91 ARG A O 1
ATOM 727 N N . LEU A 1 92 ? -10.548 7.253 -7.546 1.00 75.25 92 LEU A N 1
ATOM 728 C CA . LEU A 1 92 ? -10.372 8.241 -6.488 1.00 75.25 92 LEU A CA 1
ATOM 729 C C . LEU A 1 92 ? -9.634 9.477 -7.032 1.00 75.25 92 LEU A C 1
ATOM 731 O O . LEU A 1 92 ? -8.635 9.333 -7.741 1.00 75.25 92 LEU A O 1
ATOM 735 N N . PRO A 1 93 ? -10.101 10.700 -6.722 1.00 69.50 93 PRO A N 1
ATOM 736 C CA . PRO A 1 93 ? -9.453 11.917 -7.182 1.00 69.50 93 PRO A CA 1
ATOM 737 C C . PRO A 1 93 ? -8.071 12.073 -6.538 1.00 69.50 93 PRO A C 1
ATOM 739 O O . PRO A 1 93 ? -7.940 12.171 -5.321 1.00 69.50 93 PRO A O 1
ATOM 742 N N . LEU A 1 94 ? -7.046 12.166 -7.383 1.00 69.56 94 LEU A N 1
ATOM 743 C CA . LEU A 1 94 ? -5.648 12.363 -6.983 1.00 69.56 94 LEU A CA 1
ATOM 744 C C . LEU A 1 94 ? -5.295 13.837 -6.686 1.00 69.56 94 LEU A C 1
ATOM 746 O O . LEU A 1 94 ? -4.195 14.128 -6.230 1.00 69.56 94 LEU A O 1
ATOM 750 N N . GLY A 1 95 ? -6.222 14.772 -6.941 1.00 58.31 95 GLY A N 1
ATOM 751 C CA . GLY A 1 95 ? -6.048 16.220 -6.754 1.00 58.31 95 GLY A CA 1
ATOM 752 C C . GLY A 1 95 ? -7.029 16.852 -5.749 1.00 58.31 95 GLY A C 1
ATOM 753 O O . GLY A 1 95 ? -7.926 16.177 -5.220 1.00 58.31 95 GLY A O 1
ATOM 754 N N . PRO A 1 96 ? -6.898 18.164 -5.451 1.00 46.28 96 PRO A N 1
ATOM 755 C CA . PRO A 1 96 ? -7.899 18.879 -4.663 1.00 46.28 96 PRO A CA 1
ATOM 756 C C . PRO A 1 96 ? -9.257 18.801 -5.375 1.00 46.28 96 PRO A C 1
ATOM 758 O O . PRO A 1 96 ? -9.334 18.907 -6.597 1.00 46.28 96 PRO A O 1
ATOM 761 N N . ALA A 1 97 ? -10.328 18.555 -4.611 1.00 49.56 97 ALA A N 1
ATOM 762 C CA . ALA A 1 97 ? -11.676 18.442 -5.164 1.00 49.56 97 ALA A CA 1
ATOM 763 C C . ALA A 1 97 ? -12.009 19.702 -5.981 1.00 49.56 97 ALA A C 1
ATOM 765 O O . ALA A 1 97 ? -11.667 20.797 -5.525 1.00 49.56 97 ALA A O 1
ATOM 766 N N . PRO A 1 98 ? -12.690 19.592 -7.137 1.00 45.59 98 PRO A N 1
ATOM 767 C CA . PRO A 1 98 ? -13.221 20.771 -7.794 1.00 45.59 98 PRO A CA 1
ATOM 768 C C . PRO A 1 98 ? -14.221 21.407 -6.830 1.00 45.59 98 PRO A C 1
ATOM 770 O O . PRO A 1 98 ? -15.280 20.845 -6.547 1.00 45.59 98 PRO A O 1
ATOM 773 N N . THR A 1 99 ? -13.870 22.565 -6.277 1.00 56.47 99 THR A N 1
ATOM 774 C CA . THR A 1 99 ? -14.826 23.427 -5.593 1.00 56.47 99 THR A CA 1
ATOM 775 C C . THR A 1 99 ? -15.816 23.878 -6.653 1.00 56.47 99 THR A C 1
ATOM 777 O O . THR A 1 99 ? -15.569 24.833 -7.389 1.00 56.47 99 THR A O 1
ATOM 780 N N . GLY A 1 100 ? -16.911 23.135 -6.788 1.00 51.31 100 GLY A N 1
ATOM 781 C CA . GLY A 1 100 ? -18.078 23.578 -7.522 1.00 51.31 100 GLY A CA 1
ATOM 782 C C . GLY A 1 100 ? -18.640 24.793 -6.804 1.00 51.31 100 GLY A C 1
ATOM 783 O O . GLY A 1 100 ? -19.512 24.662 -5.953 1.00 51.31 100 GLY A O 1
ATOM 784 N N . SER A 1 101 ? -18.123 25.977 -7.128 1.00 49.12 101 SER A N 1
ATOM 785 C CA . SER A 1 101 ? -18.807 27.233 -6.862 1.00 49.12 101 SER A CA 1
ATOM 786 C C . SER A 1 101 ? -20.041 27.261 -7.754 1.00 49.12 101 SER A C 1
ATOM 788 O O . SER A 1 101 ? -20.023 27.770 -8.873 1.00 49.12 101 SER A O 1
ATOM 790 N N . THR A 1 102 ? -21.127 26.678 -7.258 1.00 60.00 102 THR A N 1
ATOM 791 C CA . THR A 1 102 ? -22.483 26.992 -7.694 1.00 60.00 102 THR A CA 1
ATOM 792 C C . THR A 1 102 ? -22.755 28.452 -7.347 1.00 60.00 102 THR A C 1
ATOM 794 O O . THR A 1 102 ? -23.249 28.772 -6.273 1.00 60.00 102 THR A O 1
ATOM 797 N N . GLY A 1 103 ? -22.380 29.343 -8.259 1.00 50.25 103 GLY A N 1
ATOM 798 C CA . GLY A 1 103 ? -22.745 30.754 -8.262 1.00 50.25 103 GLY A CA 1
ATOM 799 C C . GLY A 1 103 ? -23.639 31.055 -9.455 1.00 50.25 103 GLY A C 1
ATOM 800 O O . GLY A 1 103 ? -23.294 31.870 -10.302 1.00 50.25 103 GLY A O 1
ATOM 801 N N . SER A 1 104 ? -24.764 30.346 -9.553 1.00 57.88 104 SER A N 1
ATOM 802 C CA . SER A 1 104 ? -25.880 30.758 -10.398 1.00 57.88 104 SER A CA 1
ATOM 803 C C . SER A 1 104 ? -26.573 31.933 -9.715 1.00 57.8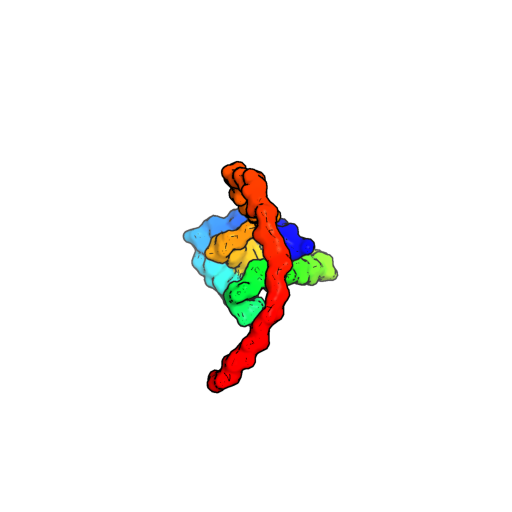8 104 SER A C 1
ATOM 805 O O . SER A 1 104 ? -27.390 31.717 -8.824 1.00 57.88 104 SER A O 1
ATOM 807 N N . THR A 1 105 ? -26.285 33.157 -10.151 1.00 58.00 105 THR A N 1
ATOM 808 C CA . THR A 1 105 ? -27.138 34.312 -9.850 1.00 58.00 105 THR A CA 1
ATOM 809 C C . THR A 1 105 ? -27.363 35.097 -11.133 1.00 58.00 105 THR A C 1
ATOM 811 O O . THR A 1 105 ? -26.593 35.984 -11.495 1.00 58.00 105 THR A O 1
ATOM 814 N N . GLY A 1 106 ? -28.431 34.729 -11.843 1.00 50.91 106 GLY A N 1
ATOM 815 C CA . GLY A 1 106 ? -29.063 35.617 -12.812 1.00 50.91 106 GLY A CA 1
ATOM 816 C C . GLY A 1 106 ? -29.675 36.840 -12.108 1.00 50.91 106 GLY A C 1
ATOM 817 O O . GLY A 1 106 ? -29.931 36.799 -10.902 1.00 50.91 106 GLY A O 1
ATOM 818 N N . PRO A 1 107 ? -29.899 37.945 -12.834 1.00 59.56 107 PRO A N 1
ATOM 819 C CA . PRO A 1 107 ? -30.368 39.195 -12.256 1.00 59.56 107 PRO A CA 1
ATOM 820 C C . PRO A 1 107 ? -31.880 39.126 -12.018 1.00 59.56 107 PRO A C 1
ATOM 822 O O . PRO A 1 107 ? -32.642 38.778 -12.918 1.00 59.56 107 PRO A O 1
ATOM 825 N N . THR A 1 108 ? -32.359 39.478 -10.826 1.00 56.72 108 THR A N 1
ATOM 826 C CA . THR A 1 108 ? -33.795 39.712 -10.610 1.00 56.72 108 THR A CA 1
ATOM 827 C C . THR A 1 108 ? -34.010 40.859 -9.631 1.00 56.72 108 THR A C 1
ATOM 829 O O . THR A 1 108 ? -33.812 40.725 -8.430 1.00 56.72 108 THR A O 1
ATOM 832 N N . GLY A 1 109 ? -34.380 42.001 -10.217 1.00 55.19 109 GLY A N 1
AT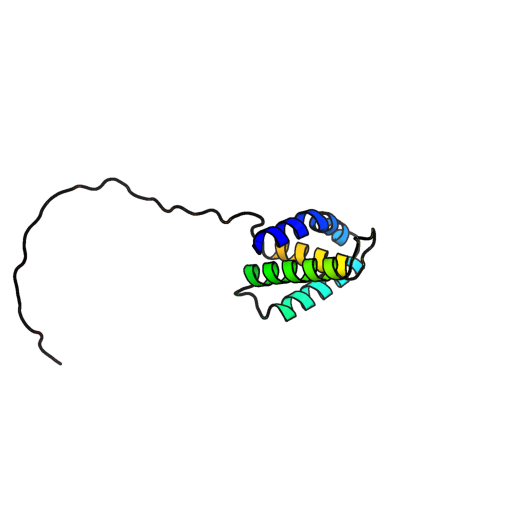OM 833 C CA . GLY A 1 109 ? -35.495 42.852 -9.796 1.00 55.19 109 GLY A CA 1
ATOM 834 C C . GLY A 1 109 ? -35.640 43.169 -8.312 1.00 55.19 109 GLY A C 1
ATOM 835 O O . GLY A 1 109 ? -36.248 42.425 -7.553 1.00 55.19 109 GLY A O 1
ATOM 836 N N . GLN A 1 110 ? -35.174 44.357 -7.951 1.00 49.22 110 GLN A N 1
ATOM 837 C CA . GLN A 1 110 ? -35.510 45.084 -6.734 1.00 49.22 110 GLN A CA 1
ATOM 838 C C . GLN A 1 110 ? -36.968 45.605 -6.768 1.00 49.22 110 GLN A C 1
ATOM 840 O O . GLN A 1 110 ? -37.420 46.056 -7.817 1.00 49.22 110 GLN A O 1
ATOM 845 N N . ALA A 1 111 ? -37.605 45.651 -5.584 1.00 47.62 111 ALA A N 1
ATOM 846 C CA . ALA A 1 111 ? -38.497 46.712 -5.057 1.00 47.62 111 ALA A CA 1
ATOM 847 C C . ALA A 1 111 ? -39.954 46.337 -4.674 1.00 47.62 111 ALA A C 1
ATOM 849 O O . ALA A 1 111 ? -40.743 45.891 -5.498 1.00 47.62 111 ALA A O 1
ATOM 850 N N . GLY A 1 112 ? -40.300 46.671 -3.414 1.00 52.81 112 GLY A N 1
ATOM 851 C CA . GLY A 1 112 ? -41.659 46.818 -2.851 1.00 52.81 112 GLY A CA 1
ATOM 852 C C . GLY A 1 112 ? -41.949 45.824 -1.715 1.00 52.81 112 GLY A C 1
ATOM 853 O O . GLY A 1 112 ? -42.393 44.722 -1.990 1.00 52.81 112 GLY A O 1
ATOM 854 N N . GLN A 1 113 ? -41.547 46.008 -0.449 1.00 53.28 113 GLN A N 1
ATOM 855 C CA . GLN A 1 113 ? -41.967 46.982 0.584 1.00 53.28 113 GLN A CA 1
ATOM 856 C C . GLN A 1 113 ? -43.485 47.070 0.856 1.00 53.28 113 GLN A C 1
ATOM 858 O O . GLN A 1 113 ? -44.231 47.626 0.059 1.00 53.28 113 GLN A O 1
ATOM 863 N N . GLY A 1 114 ? -43.883 46.605 2.052 1.00 49.88 114 GLY A N 1
ATOM 864 C CA . GLY A 1 114 ? -45.184 46.804 2.717 1.00 49.88 114 GLY A CA 1
ATOM 865 C C . GLY A 1 114 ? -45.666 45.511 3.387 1.00 49.88 114 GLY A C 1
ATOM 866 O O . GLY A 1 114 ? -45.801 44.507 2.709 1.00 49.88 114 GLY A O 1
ATOM 867 N N . GLY A 1 115 ? -45.937 45.370 4.682 1.00 55.97 115 GLY A N 1
ATOM 868 C CA . GLY A 1 115 ? -45.872 46.167 5.911 1.00 55.97 115 GLY A CA 1
ATOM 869 C C . GLY A 1 115 ? -46.374 45.226 7.039 1.00 55.97 115 GLY A C 1
ATOM 870 O O . GLY A 1 115 ? -47.088 44.269 6.730 1.00 55.97 115 GLY A O 1
ATOM 871 N N . PRO A 1 116 ? -45.998 45.392 8.319 1.00 58.91 116 PRO A N 1
ATOM 872 C CA . PRO A 1 116 ? -46.363 44.427 9.360 1.00 58.91 116 PRO A CA 1
ATOM 873 C C . PRO A 1 116 ? -47.775 44.688 9.913 1.00 58.91 116 PRO A C 1
ATOM 875 O O . PRO A 1 116 ? -48.040 45.749 10.474 1.00 58.91 116 PRO A O 1
ATOM 878 N N . GLY A 1 117 ? -48.672 43.706 9.790 1.00 61.47 117 GLY A N 1
ATOM 879 C CA . GLY A 1 117 ? -49.954 43.649 10.503 1.00 61.47 117 GLY A CA 1
ATOM 880 C C . GLY A 1 117 ? -49.925 42.542 11.570 1.00 61.47 117 GLY A C 1
ATOM 881 O O . GLY A 1 117 ? -49.472 41.441 11.251 1.00 61.47 117 GLY A O 1
ATOM 882 N N . PRO A 1 118 ? -50.345 42.788 12.826 1.00 63.44 118 PRO A N 1
ATOM 883 C CA . PRO A 1 118 ? -50.214 41.803 13.896 1.00 63.44 118 PRO A CA 1
ATOM 884 C C . PRO A 1 118 ? -51.456 40.916 14.124 1.00 63.44 118 PRO A C 1
ATOM 886 O O . PRO A 1 118 ? -52.590 41.351 13.959 1.00 63.44 118 PRO A O 1
ATOM 889 N N . LEU A 1 119 ? -51.154 39.713 14.638 1.00 53.03 119 LEU A N 1
ATOM 890 C CA . LEU A 1 119 ? -51.868 38.891 15.635 1.00 53.03 119 LEU A CA 1
ATOM 891 C C . LEU A 1 119 ? -53.295 38.374 15.353 1.00 53.03 119 LEU A C 1
ATOM 893 O O . LEU A 1 119 ? -54.282 39.095 15.442 1.00 53.03 119 LEU A O 1
ATOM 897 N N . GLY A 1 120 ? -53.392 37.043 15.253 1.00 62.75 120 GLY A N 1
ATOM 898 C CA . GLY A 1 120 ? -54.574 36.251 15.605 1.00 62.75 120 GLY A CA 1
ATOM 899 C C . GLY A 1 120 ? -54.152 34.829 16.025 1.00 62.75 120 GLY A C 1
ATOM 900 O O . GLY A 1 120 ? -53.332 34.236 15.322 1.00 62.75 120 GLY A O 1
ATOM 901 N N . PRO A 1 121 ? -54.615 34.290 17.172 1.00 73.12 121 PRO A N 1
ATOM 902 C CA . PRO A 1 121 ? -54.189 32.982 17.676 1.00 73.12 121 PRO A CA 1
ATOM 903 C C . PRO A 1 121 ? -54.900 31.792 17.004 1.00 73.12 121 PRO A C 1
ATOM 905 O O . PRO A 1 121 ? -55.988 31.916 16.444 1.00 73.12 121 PRO A O 1
ATOM 908 N N . ALA A 1 122 ? -54.247 30.632 17.104 1.00 57.88 122 ALA A N 1
ATOM 909 C CA . ALA A 1 122 ? -54.644 29.333 16.564 1.00 57.88 122 ALA A CA 1
ATOM 910 C C . ALA A 1 122 ? -55.919 28.742 17.200 1.00 57.88 122 ALA A C 1
ATOM 912 O O . ALA A 1 122 ? -56.152 28.939 18.394 1.00 57.88 122 ALA A O 1
ATOM 913 N N . PRO A 1 123 ? -56.665 27.900 16.464 1.00 64.06 123 PRO A N 1
ATOM 914 C CA . PRO A 1 123 ? -57.495 26.862 17.055 1.00 64.06 123 PRO A CA 1
ATOM 915 C C . PRO A 1 123 ? -56.823 25.481 16.994 1.00 64.06 123 PRO A C 1
ATOM 917 O O . PRO A 1 123 ? -56.191 25.103 16.008 1.00 64.06 123 PRO A O 1
ATOM 920 N N . ALA A 1 124 ? -56.996 24.749 18.091 1.00 54.62 124 ALA A N 1
ATOM 921 C CA . ALA A 1 124 ? -56.659 23.347 18.272 1.00 54.62 124 ALA A CA 1
ATOM 922 C C . ALA A 1 124 ? -57.711 22.439 17.626 1.00 54.62 124 ALA A C 1
ATOM 924 O O . ALA A 1 124 ? -58.896 22.734 17.762 1.00 54.62 124 ALA A O 1
ATOM 925 N N . PHE A 1 125 ? -57.267 21.335 17.023 1.00 52.12 125 PHE A N 1
ATOM 926 C CA . PHE A 1 125 ? -57.885 20.006 17.090 1.00 52.12 125 PHE A CA 1
ATOM 927 C C . PHE A 1 125 ? -56.805 18.951 16.854 1.00 52.12 125 PHE A C 1
ATOM 929 O O . PHE A 1 125 ? -55.959 19.177 15.959 1.00 52.12 125 PHE A O 1
#

Foldseek 3Di:
DLLQLLLVLCVVQVVCVVVCVVDVVLVVLLVVLLVVLCVVQPDDPCCQVSLSVVSVVLVVVCVVVVHDDDPDDDPSSSNSNSSNVVCVVVVHDSDDDPPPPPPPDDDDDDDDDDDDDDDDDDDDD